Protein AF-A0A5M9ZKX4-F1 (afdb_monomer_lite)

Radius of gyration: 26.66 Å; chains: 1; bounding box: 62×42×75 Å

Organism: NCBI:txid1630166

Foldseek 3Di:
DDDPCPPDQDPVPDDPVRVLVLVQLVVLVVLVVVVVVVVVVVVVVVPDDQPDDWDFDDDPNRRDDIDHHHHDDDDDDDCPDVVVVLVVQVVVQDDDPPHRPDDDDDDDDPVCVDPVNQVVVCVVVVNDRDPPDDDDPDPDDDDDDDDDPCPSVDPDDCVSNVQSVCSVVVHPRPPPDD

Secondary structure (DSSP, 8-state):
-----------TTS-HHHHHHHHHHHHHHHHHHHHHHHHHHHHHTTT--TTSPPEEEEETTEEEEEE-PPPPPPP----S-HHHHHHHHHHHT-EETTEES--------GGGGSHHHHHHHHHHTTTPPPTT----PPPPP-----PPTTGGGS---HHHHHHHHHHHTT--------

Sequence (178 aa):
MASKEIGDYDYSSLTPDMLLAHLAALTILKKRVDRALGAAKTEYLRTHDAGDPSEGAVFDGVEAATVTVKADGEGRYEAADPLAYADFLAHYGIDCEGQPAVVTVNYPTEGAMRPRFLERLVREHGGEVPDGVVFRPGRAGGVTVTLGRGVADRAWSAASLAPVALEAAGAPATHTGA

Structure (mmCIF, N/CA/C/O backbone):
data_AF-A0A5M9ZKX4-F1
#
_entry.id   AF-A0A5M9ZKX4-F1
#
loop_
_atom_site.group_PDB
_atom_site.id
_atom_site.type_symbol
_atom_site.label_atom_id
_atom_site.label_alt_id
_atom_site.label_comp_id
_atom_site.label_asym_id
_atom_site.label_entity_id
_atom_site.label_seq_id
_atom_site.pdbx_PDB_ins_code
_atom_site.Cartn_x
_atom_site.Cartn_y
_atom_site.Cartn_z
_atom_site.occupancy
_atom_site.B_iso_or_equiv
_atom_site.auth_seq_id
_atom_site.auth_comp_id
_atom_site.auth_asym_id
_atom_site.auth_atom_id
_atom_site.pdbx_PDB_model_num
ATOM 1 N N . MET A 1 1 ? 2.804 24.191 -21.513 1.00 32.97 1 MET A N 1
ATOM 2 C CA . MET A 1 1 ? 2.137 22.970 -21.018 1.00 32.97 1 MET A CA 1
ATOM 3 C C . MET A 1 1 ? 2.654 21.818 -21.855 1.00 32.97 1 MET A C 1
ATOM 5 O O . MET A 1 1 ? 2.280 21.725 -23.014 1.00 32.97 1 MET A O 1
ATOM 9 N N . ALA A 1 2 ? 3.619 21.059 -21.335 1.00 33.22 2 ALA A N 1
ATOM 10 C CA . ALA A 1 2 ? 4.185 19.923 -22.054 1.00 33.22 2 ALA A CA 1
ATOM 11 C C . ALA A 1 2 ? 3.222 18.739 -21.917 1.00 33.22 2 ALA A C 1
ATOM 13 O O . ALA A 1 2 ? 2.903 18.331 -20.799 1.00 33.22 2 ALA A O 1
ATOM 14 N N . SER A 1 3 ? 2.715 18.252 -23.050 1.00 33.28 3 SER A N 1
ATOM 15 C CA . SER A 1 3 ? 1.936 17.020 -23.116 1.00 33.28 3 SER A CA 1
ATOM 16 C C . SER A 1 3 ? 2.746 15.885 -22.512 1.00 33.28 3 SER A C 1
ATOM 18 O O . SER A 1 3 ? 3.879 15.626 -22.908 1.00 33.28 3 SER A O 1
ATOM 20 N N . LYS A 1 4 ? 2.146 15.214 -21.534 1.00 37.00 4 LYS A N 1
ATOM 21 C CA . LYS A 1 4 ? 2.659 13.976 -20.971 1.00 37.00 4 LYS A CA 1
ATOM 22 C C . LYS A 1 4 ? 2.376 12.870 -21.988 1.00 37.00 4 LYS A C 1
ATOM 24 O O . LYS A 1 4 ? 1.330 12.232 -21.913 1.00 37.00 4 LYS A O 1
ATOM 29 N N . GLU A 1 5 ? 3.264 12.676 -22.957 1.00 40.44 5 GLU A N 1
ATOM 30 C CA . GLU A 1 5 ? 3.276 11.442 -23.743 1.00 40.44 5 GLU A CA 1
ATOM 31 C C . GLU A 1 5 ? 3.710 10.305 -22.810 1.00 40.44 5 GLU A C 1
ATOM 33 O O . GLU A 1 5 ? 4.885 9.995 -22.645 1.00 40.44 5 GLU A O 1
ATOM 38 N N . ILE A 1 6 ? 2.739 9.724 -22.104 1.00 45.31 6 ILE A N 1
ATOM 39 C CA . ILE A 1 6 ? 2.873 8.356 -21.614 1.00 45.31 6 ILE A CA 1
ATOM 40 C C . ILE A 1 6 ? 2.744 7.513 -22.877 1.00 45.31 6 ILE A C 1
ATOM 42 O O . ILE A 1 6 ? 1.662 7.482 -23.457 1.00 45.31 6 ILE A O 1
ATOM 46 N N . GLY A 1 7 ? 3.842 6.906 -23.327 1.00 50.50 7 GLY A N 1
ATOM 47 C CA . GLY A 1 7 ? 3.806 5.959 -24.438 1.00 50.50 7 GLY A CA 1
ATOM 48 C C . GLY A 1 7 ? 2.705 4.928 -24.196 1.00 50.50 7 GLY A C 1
ATOM 49 O O . GLY A 1 7 ? 2.631 4.335 -23.118 1.00 50.50 7 GLY A O 1
ATOM 50 N N . ASP A 1 8 ? 1.808 4.787 -25.165 1.00 60.34 8 ASP A N 1
ATOM 51 C CA . ASP A 1 8 ? 0.732 3.807 -25.124 1.00 60.34 8 ASP A CA 1
ATOM 52 C C . ASP A 1 8 ? 1.366 2.424 -25.344 1.00 60.34 8 ASP A C 1
ATOM 54 O O . ASP A 1 8 ? 1.949 2.162 -26.396 1.00 60.34 8 ASP A O 1
ATOM 58 N N . TYR A 1 9 ? 1.362 1.569 -24.318 1.00 76.38 9 TYR A N 1
ATOM 59 C CA . TYR A 1 9 ? 1.945 0.229 -24.406 1.00 76.38 9 TYR A CA 1
ATOM 60 C C . TYR A 1 9 ? 0.908 -0.728 -25.001 1.00 76.38 9 TYR A C 1
ATOM 62 O O . TYR A 1 9 ? 0.028 -1.217 -24.289 1.00 76.38 9 TYR A O 1
ATOM 70 N N . ASP A 1 10 ? 1.007 -0.997 -26.304 1.00 79.31 10 ASP A N 1
ATOM 71 C CA . ASP A 1 10 ? 0.120 -1.933 -26.996 1.00 79.31 10 ASP A CA 1
ATOM 72 C C . ASP A 1 10 ? 0.709 -3.353 -27.044 1.00 79.31 10 ASP A C 1
ATOM 74 O O . ASP A 1 10 ? 1.628 -3.647 -27.807 1.00 79.31 10 ASP A O 1
ATOM 78 N N . TYR A 1 11 ? 0.129 -4.255 -26.250 1.00 82.81 11 TYR A N 1
ATOM 79 C CA . TYR A 1 11 ? 0.473 -5.681 -26.227 1.00 82.81 11 TYR A CA 1
ATOM 80 C C . TYR A 1 11 ? -0.527 -6.561 -26.995 1.00 82.81 11 TYR A C 1
ATOM 82 O O . TYR A 1 11 ? -0.467 -7.789 -26.895 1.00 82.81 11 TYR A O 1
ATOM 90 N N . SER A 1 12 ? -1.466 -5.966 -27.741 1.00 82.50 12 SER A N 1
ATOM 91 C CA . SER A 1 12 ? -2.539 -6.692 -28.441 1.00 82.50 12 SER A CA 1
ATOM 92 C C . SER A 1 12 ? -2.034 -7.617 -29.554 1.00 82.50 12 SER A C 1
ATOM 94 O O . SER A 1 12 ? -2.722 -8.566 -29.928 1.00 82.50 12 SER A O 1
ATOM 96 N N . SER A 1 13 ? -0.821 -7.371 -30.053 1.00 81.94 13 SER A N 1
ATOM 97 C CA . SER A 1 13 ? -0.161 -8.159 -31.097 1.00 81.94 13 SER A CA 1
ATOM 98 C C . SER A 1 13 ? 0.505 -9.444 -30.584 1.00 81.94 13 SER A C 1
ATOM 100 O O . SER A 1 13 ? 0.869 -10.308 -31.386 1.00 81.94 13 SER A O 1
ATOM 102 N N . LEU A 1 14 ? 0.662 -9.605 -29.264 1.00 84.50 14 LEU A N 1
ATOM 103 C CA . LEU A 1 14 ? 1.301 -10.780 -28.675 1.00 84.50 14 LEU A CA 1
ATOM 104 C C . LEU A 1 14 ? 0.346 -11.977 -28.629 1.00 84.50 14 LEU A C 1
ATOM 106 O O . LEU A 1 14 ? -0.813 -11.875 -28.227 1.00 84.50 14 LEU A O 1
ATOM 110 N N . THR A 1 15 ? 0.866 -13.159 -28.961 1.00 87.06 15 THR A N 1
ATOM 111 C CA . THR A 1 15 ? 0.146 -14.412 -28.693 1.00 87.06 15 THR A CA 1
ATOM 112 C C . THR A 1 15 ? 0.009 -14.640 -27.178 1.00 87.06 15 THR A C 1
ATOM 114 O O . THR A 1 15 ? 0.829 -14.124 -26.413 1.00 87.06 15 THR A O 1
ATOM 117 N N . PRO A 1 16 ? -0.971 -15.436 -26.705 1.00 88.00 16 PRO A N 1
ATOM 118 C CA . PRO A 1 16 ? -1.170 -15.665 -25.271 1.00 88.00 16 PRO A CA 1
ATOM 119 C C . PRO A 1 16 ? 0.085 -16.152 -24.530 1.00 88.00 16 PRO A C 1
ATOM 121 O O . PRO A 1 16 ? 0.406 -15.636 -23.461 1.00 88.00 16 PRO A O 1
ATOM 124 N N . ASP A 1 17 ? 0.839 -17.087 -25.115 1.00 85.56 17 ASP A N 1
ATOM 125 C CA . ASP A 1 17 ? 2.069 -17.611 -24.507 1.00 85.56 17 ASP A CA 1
ATOM 126 C C . ASP A 1 17 ? 3.181 -16.554 -24.458 1.00 85.56 17 ASP A C 1
ATOM 128 O O . ASP A 1 17 ? 3.895 -16.440 -23.458 1.00 85.56 17 ASP A O 1
ATOM 132 N N . MET A 1 18 ? 3.297 -15.732 -25.508 1.00 82.69 18 MET A N 1
ATOM 133 C CA . MET A 1 18 ? 4.236 -14.608 -25.531 1.00 82.69 18 MET A CA 1
ATOM 134 C C . MET A 1 18 ? 3.860 -13.558 -24.487 1.00 82.69 18 MET A C 1
ATOM 136 O O . MET A 1 18 ? 4.741 -13.083 -23.777 1.00 82.69 18 MET A O 1
ATOM 140 N N . LEU A 1 19 ? 2.571 -13.249 -24.332 1.00 86.88 19 LEU A N 1
ATOM 141 C CA . LEU A 1 19 ? 2.081 -12.313 -23.323 1.00 86.88 19 LEU A CA 1
ATOM 142 C C . LEU A 1 19 ? 2.367 -12.816 -21.899 1.00 86.88 19 LEU A C 1
ATOM 144 O O . LEU A 1 19 ? 2.815 -12.042 -21.055 1.00 86.88 19 LEU A O 1
ATOM 148 N N . LEU A 1 20 ? 2.189 -14.114 -21.626 1.00 86.88 20 LEU A N 1
ATOM 149 C CA . LEU A 1 20 ? 2.538 -14.713 -20.330 1.00 86.88 20 LEU A CA 1
ATOM 150 C C . LEU A 1 20 ? 4.043 -14.634 -20.038 1.00 86.88 20 LEU A C 1
ATOM 152 O O . LEU A 1 20 ? 4.442 -14.263 -18.928 1.00 86.88 20 LEU A O 1
ATOM 156 N N . ALA A 1 21 ? 4.884 -14.947 -21.027 1.00 84.94 21 ALA A N 1
ATOM 157 C CA . ALA A 1 21 ? 6.334 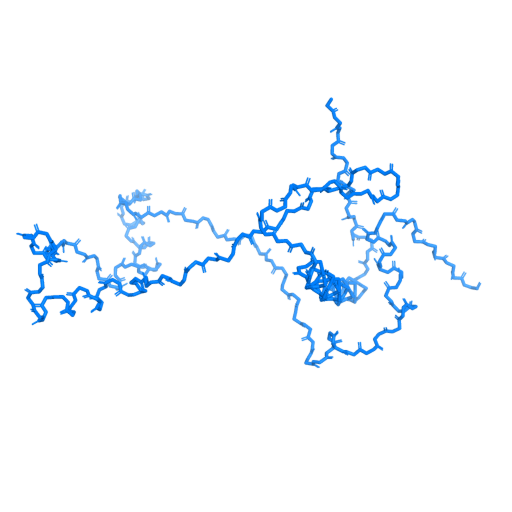-14.809 -20.901 1.00 84.94 21 ALA A CA 1
ATOM 158 C C . ALA A 1 21 ? 6.741 -13.343 -20.672 1.00 84.94 21 ALA A C 1
ATOM 160 O O . ALA A 1 21 ? 7.584 -13.056 -19.816 1.00 84.94 21 ALA A O 1
ATOM 161 N N . HIS A 1 22 ? 6.092 -12.415 -21.377 1.00 86.81 22 HIS A N 1
ATOM 162 C CA . HIS A 1 22 ? 6.328 -10.980 -21.268 1.00 86.81 22 HIS A CA 1
ATOM 163 C C . HIS A 1 22 ? 5.943 -10.447 -19.876 1.00 86.81 22 HIS A C 1
ATOM 165 O O . HIS A 1 22 ? 6.737 -9.762 -19.230 1.00 86.81 22 HIS A O 1
ATOM 171 N N . LEU A 1 23 ? 4.788 -10.858 -19.338 1.00 88.31 23 LEU A N 1
ATOM 172 C CA . LEU A 1 23 ? 4.357 -10.542 -17.969 1.00 88.31 23 LEU A CA 1
ATOM 173 C C . LEU A 1 23 ? 5.363 -11.026 -16.912 1.00 88.31 23 LEU A C 1
ATOM 175 O O . LEU A 1 23 ? 5.682 -10.298 -15.962 1.00 88.31 23 LEU A O 1
ATOM 179 N N . ALA A 1 24 ? 5.886 -12.244 -17.067 1.00 87.06 24 ALA A N 1
ATOM 180 C CA . ALA A 1 24 ? 6.904 -12.778 -16.167 1.00 87.06 24 ALA A CA 1
ATOM 181 C C . ALA A 1 24 ? 8.215 -11.978 -16.258 1.00 87.06 24 ALA A C 1
ATOM 183 O O . ALA A 1 24 ? 8.777 -11.606 -15.222 1.00 87.06 24 ALA A O 1
ATOM 184 N N . ALA A 1 25 ? 8.674 -11.668 -17.473 1.00 86.12 25 ALA A N 1
ATOM 185 C CA . ALA A 1 25 ? 9.898 -10.909 -17.713 1.00 86.12 25 ALA A CA 1
ATOM 186 C C . ALA A 1 25 ? 9.823 -9.479 -17.152 1.00 86.12 25 ALA A C 1
ATOM 188 O O . ALA A 1 25 ? 10.726 -9.071 -16.417 1.00 86.12 25 ALA A O 1
ATOM 189 N N . LEU A 1 26 ? 8.723 -8.754 -17.387 1.00 89.75 26 LEU A N 1
ATOM 190 C CA . LEU A 1 26 ? 8.492 -7.426 -16.804 1.00 89.75 26 LEU A CA 1
ATOM 191 C C . LEU A 1 26 ? 8.467 -7.472 -15.271 1.00 89.75 26 LEU A C 1
ATOM 193 O O . LEU A 1 26 ? 9.042 -6.612 -14.603 1.00 89.75 26 LEU A O 1
ATOM 197 N N . THR A 1 27 ? 7.862 -8.510 -14.690 1.00 90.25 27 THR A N 1
ATOM 198 C CA . THR A 1 27 ? 7.832 -8.687 -13.230 1.00 90.25 27 THR A CA 1
ATOM 199 C C . THR A 1 27 ? 9.230 -8.954 -12.660 1.00 90.25 27 THR A C 1
ATOM 201 O O . THR A 1 27 ? 9.565 -8.454 -11.582 1.00 90.25 27 THR A O 1
ATOM 204 N N . ILE A 1 28 ? 10.067 -9.719 -13.367 1.00 86.94 28 ILE A N 1
ATOM 205 C CA . ILE A 1 28 ? 11.474 -9.948 -12.998 1.00 86.94 28 ILE A CA 1
ATOM 206 C C . ILE A 1 28 ? 12.270 -8.641 -13.088 1.00 86.94 28 ILE A C 1
ATOM 208 O O . ILE A 1 28 ? 12.990 -8.307 -12.143 1.00 86.94 28 ILE A O 1
ATOM 212 N N . LEU A 1 29 ? 12.119 -7.893 -14.186 1.00 87.31 29 LEU A N 1
ATOM 213 C CA . LEU A 1 29 ? 12.772 -6.599 -14.397 1.00 87.31 29 LEU A CA 1
ATOM 214 C C . LEU A 1 29 ? 12.412 -5.611 -13.290 1.00 87.31 29 LEU A C 1
ATOM 216 O O . LEU A 1 29 ? 13.313 -5.079 -12.647 1.00 87.31 29 LEU A O 1
ATOM 220 N N . LYS A 1 30 ? 11.118 -5.456 -12.991 1.00 89.38 30 LYS A N 1
ATOM 221 C CA . LYS A 1 30 ? 10.637 -4.601 -11.902 1.00 89.38 30 LYS A CA 1
ATOM 222 C C . LYS A 1 30 ? 11.321 -4.937 -10.578 1.00 89.38 30 LYS A C 1
ATOM 224 O O . LYS A 1 30 ? 11.920 -4.064 -9.964 1.00 89.38 30 LYS A O 1
ATOM 229 N N . LYS A 1 31 ? 11.311 -6.210 -10.166 1.00 87.75 31 LYS A N 1
ATOM 230 C CA . LYS A 1 31 ? 11.943 -6.629 -8.901 1.00 87.75 31 LYS A CA 1
ATOM 231 C C . LYS A 1 31 ? 13.448 -6.351 -8.865 1.00 87.75 31 LYS A C 1
ATOM 233 O O . LYS A 1 31 ? 13.982 -6.029 -7.805 1.00 87.75 31 LYS A O 1
ATOM 238 N N . ARG A 1 32 ? 14.142 -6.495 -9.998 1.00 85.62 32 ARG A N 1
ATOM 239 C CA . ARG A 1 32 ? 15.577 -6.192 -10.102 1.00 85.62 32 ARG A CA 1
ATOM 240 C C . ARG A 1 32 ? 15.849 -4.695 -10.014 1.00 85.62 32 ARG A C 1
ATOM 242 O O . ARG A 1 32 ? 16.745 -4.308 -9.270 1.00 85.62 32 ARG A O 1
ATOM 249 N N . VAL A 1 33 ? 15.069 -3.881 -10.723 1.00 89.06 33 VAL A N 1
ATOM 250 C CA . VAL A 1 33 ? 15.147 -2.417 -10.654 1.00 89.06 33 VAL A CA 1
ATOM 251 C C . VAL A 1 33 ? 14.852 -1.941 -9.236 1.00 89.06 33 VAL A C 1
ATOM 253 O O . VAL A 1 33 ? 15.649 -1.189 -8.692 1.00 89.06 33 VAL A O 1
ATOM 256 N N . ASP A 1 34 ? 13.799 -2.451 -8.592 1.00 90.38 34 ASP A N 1
ATOM 257 C CA . ASP A 1 34 ? 13.452 -2.111 -7.206 1.00 90.38 34 ASP A CA 1
ATOM 258 C C . ASP A 1 34 ? 14.606 -2.433 -6.237 1.00 90.38 34 ASP A C 1
ATOM 260 O O . ASP A 1 34 ? 14.924 -1.636 -5.354 1.00 90.38 34 ASP A O 1
ATOM 264 N N . ARG A 1 35 ? 15.284 -3.576 -6.421 1.00 88.31 35 ARG A N 1
ATOM 265 C CA . ARG A 1 35 ? 16.452 -3.963 -5.612 1.00 88.31 35 ARG A CA 1
ATOM 266 C C . ARG A 1 35 ? 17.659 -3.060 -5.861 1.00 88.31 35 ARG A C 1
ATOM 268 O O . ARG A 1 35 ? 18.293 -2.631 -4.901 1.00 88.31 35 ARG A O 1
ATOM 275 N N . ALA A 1 36 ? 17.982 -2.788 -7.124 1.00 88.19 36 ALA A N 1
ATOM 276 C CA . ALA A 1 36 ? 19.090 -1.908 -7.490 1.00 88.19 36 ALA A CA 1
ATOM 277 C C . ALA A 1 36 ? 18.850 -0.476 -6.989 1.00 88.19 36 ALA A C 1
ATOM 279 O O . ALA A 1 36 ? 19.743 0.130 -6.405 1.00 88.19 36 ALA A O 1
ATOM 280 N N . LEU A 1 37 ? 17.619 0.024 -7.133 1.00 92.88 37 LEU A N 1
ATOM 281 C CA . LEU A 1 37 ? 17.188 1.312 -6.602 1.00 92.88 37 LEU A CA 1
ATOM 282 C C . LEU A 1 37 ? 17.281 1.345 -5.074 1.00 92.88 37 LEU A C 1
ATOM 284 O O . LEU A 1 37 ? 17.729 2.341 -4.517 1.00 92.88 37 LEU A O 1
ATOM 288 N N . GLY A 1 38 ? 16.886 0.264 -4.395 1.00 91.69 38 GLY A N 1
ATOM 289 C CA . GLY A 1 38 ? 17.055 0.118 -2.950 1.00 91.69 38 GLY A CA 1
ATOM 290 C C . GLY A 1 38 ? 18.519 0.245 -2.526 1.00 91.69 38 GLY A C 1
ATOM 291 O O . GLY A 1 38 ? 18.828 1.065 -1.669 1.00 91.69 38 GLY A O 1
ATOM 292 N N . ALA A 1 39 ? 19.424 -0.492 -3.175 1.00 90.44 39 ALA A N 1
ATOM 293 C CA . ALA A 1 39 ? 20.857 -0.424 -2.888 1.00 90.44 39 ALA A CA 1
ATOM 294 C C . ALA A 1 39 ? 21.455 0.967 -3.173 1.00 90.44 39 ALA A C 1
ATOM 296 O O . ALA A 1 39 ? 22.224 1.477 -2.362 1.00 90.44 39 ALA A O 1
ATOM 297 N N . ALA A 1 40 ? 21.066 1.606 -4.282 1.00 91.62 40 ALA A N 1
ATOM 298 C CA . ALA A 1 40 ? 21.503 2.962 -4.615 1.00 91.62 40 ALA A CA 1
ATOM 299 C C . ALA A 1 40 ? 21.031 3.989 -3.574 1.00 91.62 40 ALA A C 1
ATOM 301 O O . ALA A 1 40 ? 21.813 4.835 -3.151 1.00 91.62 40 ALA A O 1
ATOM 302 N N . LYS A 1 41 ? 19.779 3.882 -3.107 1.00 92.19 41 LYS A N 1
ATOM 303 C CA . LYS A 1 41 ? 19.259 4.714 -2.011 1.00 92.19 41 LYS A CA 1
ATOM 304 C C . LYS A 1 41 ? 20.025 4.480 -0.711 1.00 92.19 41 LYS A C 1
ATOM 306 O O . LYS A 1 41 ? 20.334 5.445 -0.028 1.00 92.19 41 LYS A O 1
ATOM 311 N N . THR A 1 42 ? 20.348 3.229 -0.377 1.00 90.81 42 THR A N 1
ATOM 312 C CA . THR A 1 42 ? 21.152 2.910 0.812 1.00 90.81 42 THR A CA 1
ATOM 313 C C . THR A 1 42 ? 22.535 3.551 0.752 1.00 90.81 42 THR A C 1
ATOM 315 O O . THR A 1 42 ? 22.969 4.118 1.747 1.00 90.81 42 THR A O 1
ATOM 318 N N . GLU A 1 43 ? 23.212 3.508 -0.398 1.00 90.38 43 GLU A N 1
ATOM 319 C CA . GLU A 1 43 ? 24.505 4.185 -0.551 1.00 90.38 43 GLU A CA 1
ATOM 320 C C . GLU A 1 43 ? 24.357 5.711 -0.497 1.00 90.38 43 GLU A C 1
ATOM 322 O O . GLU A 1 43 ? 25.169 6.373 0.140 1.00 90.38 43 GLU A O 1
ATOM 327 N N . TYR A 1 44 ? 23.299 6.275 -1.089 1.00 88.62 44 TYR A N 1
ATOM 328 C CA . TYR A 1 44 ? 23.032 7.716 -1.028 1.00 88.62 44 TYR A CA 1
ATOM 329 C C . TYR A 1 44 ? 22.838 8.203 0.418 1.00 88.62 44 TYR A C 1
ATOM 331 O O . TYR A 1 44 ? 23.389 9.234 0.796 1.00 88.62 44 TYR A O 1
ATOM 339 N N . LEU A 1 45 ? 22.147 7.416 1.250 1.00 90.00 45 LEU A N 1
ATOM 340 C CA . LEU A 1 45 ? 21.974 7.673 2.687 1.00 90.00 45 LEU A CA 1
ATOM 341 C C . LEU A 1 45 ? 23.271 7.539 3.505 1.00 90.00 45 LEU A C 1
ATOM 343 O O . LEU A 1 45 ? 23.295 7.931 4.664 1.00 90.00 45 LEU A O 1
ATOM 347 N N . ARG A 1 46 ? 24.358 6.985 2.947 1.00 87.12 46 ARG A N 1
ATOM 348 C CA . ARG A 1 46 ? 25.654 6.913 3.645 1.00 87.12 46 ARG A CA 1
ATOM 349 C C . ARG A 1 46 ? 26.347 8.274 3.721 1.00 87.12 46 ARG A C 1
ATOM 351 O O . ARG A 1 46 ? 27.221 8.458 4.565 1.00 87.12 46 ARG A O 1
ATOM 358 N N . THR A 1 47 ? 26.019 9.184 2.806 1.00 86.50 47 THR A N 1
ATOM 359 C CA . THR A 1 47 ? 26.713 10.470 2.650 1.00 86.50 47 THR A CA 1
ATOM 360 C C . THR A 1 47 ? 25.787 11.682 2.687 1.00 86.50 47 THR A C 1
ATOM 362 O O . THR A 1 47 ? 26.303 12.787 2.578 1.00 86.50 47 THR A O 1
ATOM 365 N N . HIS A 1 48 ? 24.471 11.483 2.808 1.00 88.50 48 HIS A N 1
ATOM 366 C CA . HIS A 1 48 ? 23.479 12.558 2.854 1.00 88.50 48 HIS A CA 1
ATOM 367 C C . HIS A 1 48 ? 22.526 12.352 4.024 1.00 88.50 48 HIS A C 1
ATOM 369 O O . HIS A 1 48 ? 22.048 11.236 4.255 1.00 88.50 48 HIS A O 1
ATOM 375 N N . ASP A 1 49 ? 22.200 13.448 4.693 1.00 85.25 49 ASP A N 1
ATOM 376 C CA . ASP A 1 49 ? 21.324 13.489 5.853 1.00 85.25 49 ASP A CA 1
ATOM 377 C C . ASP A 1 49 ? 20.032 14.253 5.546 1.00 85.25 49 ASP A C 1
ATOM 379 O O . ASP A 1 49 ? 19.908 15.005 4.582 1.00 85.25 49 ASP A O 1
ATOM 383 N N . ALA A 1 50 ? 19.036 14.105 6.416 1.00 81.38 50 ALA A N 1
ATOM 384 C CA . ALA A 1 50 ? 17.742 14.776 6.276 1.00 81.38 50 ALA A CA 1
ATOM 385 C C . ALA A 1 50 ? 17.795 16.315 6.347 1.00 81.38 50 ALA A C 1
ATOM 387 O O . ALA A 1 50 ? 16.794 16.973 6.065 1.00 81.38 50 ALA A O 1
ATOM 388 N N . GLY A 1 51 ? 18.929 16.879 6.773 1.00 76.69 51 GLY A N 1
ATOM 389 C CA . GLY A 1 51 ? 19.174 18.321 6.790 1.00 76.69 51 GLY A CA 1
ATOM 390 C C . GLY A 1 51 ? 19.709 18.876 5.469 1.00 76.69 51 GLY A C 1
ATOM 391 O O . GLY A 1 51 ? 19.749 20.097 5.311 1.00 76.69 51 GLY A O 1
ATOM 392 N N . ASP A 1 52 ? 20.106 18.010 4.535 1.00 84.12 52 ASP A N 1
ATOM 393 C CA . ASP A 1 52 ? 20.666 18.430 3.256 1.00 84.12 52 ASP A CA 1
ATOM 394 C C . ASP A 1 52 ? 19.584 19.015 2.333 1.00 84.12 52 ASP A C 1
ATOM 396 O O . ASP A 1 52 ? 18.416 18.598 2.369 1.00 84.12 52 ASP A O 1
ATOM 400 N N . PRO A 1 53 ? 19.931 20.013 1.496 1.00 83.00 53 PRO A N 1
ATOM 401 C CA . PRO A 1 53 ? 19.003 20.552 0.517 1.00 83.00 53 PRO A CA 1
ATOM 402 C C . PRO A 1 53 ? 18.591 19.468 -0.481 1.00 83.00 53 PRO A C 1
ATOM 404 O O . PRO A 1 53 ? 19.328 18.532 -0.766 1.00 83.00 53 PRO A O 1
ATOM 407 N N . SER A 1 54 ? 17.396 19.615 -1.052 1.00 85.25 54 SER A N 1
ATOM 408 C CA . SER A 1 54 ? 16.980 18.727 -2.137 1.00 85.25 54 SER A CA 1
ATOM 409 C C . SER A 1 54 ? 17.840 18.951 -3.379 1.00 85.25 54 SER A C 1
ATOM 411 O O . SER A 1 54 ? 18.096 20.094 -3.762 1.00 85.25 54 SER A O 1
ATOM 413 N N . GLU A 1 55 ? 18.232 17.863 -4.032 1.00 84.38 55 GLU A N 1
ATOM 414 C CA . GLU A 1 55 ? 19.129 17.889 -5.186 1.00 84.38 55 GLU A CA 1
ATOM 415 C C . GLU A 1 55 ? 18.386 17.503 -6.468 1.00 84.38 55 GLU A C 1
ATOM 417 O O . GLU A 1 55 ? 17.588 16.564 -6.485 1.00 84.38 55 GLU A O 1
ATOM 422 N N . GLY A 1 56 ? 18.655 18.216 -7.562 1.00 86.38 56 GLY A N 1
ATOM 423 C CA . GLY A 1 56 ? 18.194 17.832 -8.895 1.00 86.38 56 GLY A CA 1
ATOM 424 C C . GLY A 1 56 ? 19.075 16.722 -9.469 1.00 86.38 56 GLY A C 1
ATOM 425 O O . GLY A 1 56 ? 20.286 16.887 -9.602 1.00 86.38 56 GLY A O 1
ATOM 426 N N . ALA A 1 57 ? 18.478 15.593 -9.837 1.00 87.50 57 ALA A N 1
ATOM 427 C CA . ALA A 1 57 ? 19.145 14.502 -10.531 1.00 87.50 57 ALA A CA 1
ATOM 428 C C . ALA A 1 57 ? 18.971 14.660 -12.045 1.00 87.50 57 ALA A C 1
ATOM 430 O O . ALA A 1 57 ? 17.849 14.671 -12.557 1.00 87.50 57 ALA A O 1
ATOM 431 N N . VAL A 1 58 ? 20.089 14.745 -12.767 1.00 88.94 58 VAL A N 1
ATOM 432 C CA . VAL A 1 58 ? 20.117 14.819 -14.232 1.00 88.94 58 VAL A CA 1
ATOM 433 C C . VAL A 1 58 ? 20.321 13.421 -14.814 1.00 88.94 58 VAL A C 1
ATOM 435 O O . VAL A 1 58 ? 21.257 12.716 -14.437 1.00 88.94 58 VAL A O 1
ATOM 438 N N . PHE A 1 59 ? 19.468 13.029 -15.758 1.00 86.50 59 PHE A N 1
ATOM 439 C CA . PHE A 1 59 ? 19.597 11.802 -16.538 1.00 86.50 59 PHE A CA 1
ATOM 440 C C . PHE A 1 59 ? 19.451 12.135 -18.023 1.00 86.50 59 PHE A C 1
ATOM 442 O O . PHE A 1 59 ? 18.542 12.863 -18.408 1.00 86.50 59 PHE A O 1
ATOM 449 N N . ASP A 1 60 ? 20.374 11.633 -18.846 1.00 85.88 60 ASP A N 1
ATOM 450 C CA . ASP A 1 60 ? 20.436 11.921 -20.288 1.00 85.88 60 ASP A CA 1
ATOM 451 C C . ASP A 1 60 ? 20.419 13.429 -20.627 1.00 85.88 60 ASP A C 1
ATOM 453 O O . ASP A 1 60 ? 19.738 13.902 -21.530 1.00 85.88 60 ASP A O 1
ATOM 457 N N . GLY A 1 61 ? 21.142 14.225 -19.830 1.00 81.06 61 GLY A N 1
ATOM 458 C CA . GLY A 1 61 ? 21.228 15.679 -20.007 1.00 81.06 61 GLY A CA 1
ATOM 459 C C . GLY A 1 61 ? 19.970 16.460 -19.607 1.00 81.06 61 GLY A C 1
A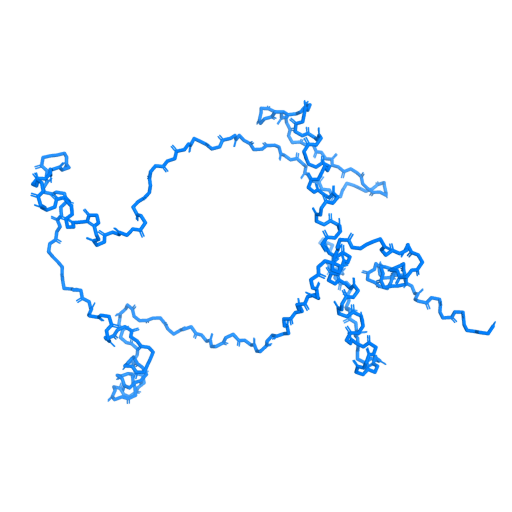TOM 460 O O . GLY A 1 61 ? 19.960 17.683 -19.744 1.00 81.06 61 GLY A O 1
ATOM 461 N N . VAL A 1 62 ? 18.939 15.793 -19.079 1.00 87.56 62 VAL A N 1
ATOM 462 C CA . VAL A 1 62 ? 17.684 16.407 -18.625 1.00 87.56 62 VAL A CA 1
ATOM 463 C C . VAL A 1 62 ? 17.551 16.278 -17.109 1.00 87.56 62 VAL A C 1
ATOM 465 O O . VAL A 1 62 ? 17.841 15.228 -16.541 1.00 87.56 62 VAL A O 1
ATOM 468 N N . GLU A 1 63 ? 17.095 17.336 -16.436 1.00 87.31 63 GLU A N 1
ATOM 469 C CA . GLU A 1 63 ? 16.710 17.262 -15.022 1.00 87.31 63 GLU A CA 1
ATOM 470 C C . GLU A 1 63 ? 15.501 16.325 -14.870 1.00 87.31 63 GLU A C 1
ATOM 472 O O . GLU A 1 63 ? 14.380 16.649 -15.264 1.00 87.31 63 GLU A O 1
ATOM 477 N N . ALA A 1 64 ? 15.754 15.122 -14.360 1.00 87.12 64 ALA A N 1
ATOM 478 C CA . ALA A 1 64 ? 14.825 13.999 -14.407 1.00 87.12 64 ALA A CA 1
ATOM 479 C C . ALA A 1 64 ? 14.081 13.777 -13.085 1.00 87.12 64 ALA A C 1
ATOM 481 O O . ALA A 1 64 ? 12.983 13.217 -13.083 1.00 87.12 64 ALA A O 1
ATOM 482 N N . ALA A 1 65 ? 14.666 14.183 -11.955 1.00 88.50 65 ALA A N 1
ATOM 483 C CA . ALA A 1 65 ? 14.051 14.019 -10.643 1.00 88.50 65 ALA A CA 1
ATOM 484 C C . ALA A 1 65 ? 14.622 14.989 -9.607 1.00 88.50 65 ALA A C 1
ATOM 486 O O . ALA A 1 65 ? 15.720 15.506 -9.764 1.00 88.50 65 ALA A O 1
ATOM 487 N N . THR A 1 66 ? 13.901 15.152 -8.501 1.00 90.81 66 THR A N 1
ATOM 488 C CA . THR A 1 66 ? 14.427 15.739 -7.266 1.00 90.81 66 THR A CA 1
ATOM 489 C C . THR A 1 66 ? 14.634 14.628 -6.241 1.00 90.81 66 THR A C 1
ATOM 491 O O . THR A 1 66 ? 13.734 13.810 -6.023 1.00 90.81 66 THR A O 1
ATOM 494 N N . VAL A 1 67 ? 15.807 14.592 -5.615 1.00 89.56 67 VAL A N 1
ATOM 495 C CA . VAL A 1 67 ? 16.159 13.656 -4.546 1.00 89.56 67 VAL A CA 1
ATOM 496 C C . VAL A 1 67 ? 16.159 14.407 -3.217 1.00 89.56 67 VAL A C 1
ATOM 498 O O . VAL A 1 67 ? 16.754 15.473 -3.090 1.00 89.56 67 VAL A O 1
ATOM 501 N N . THR A 1 68 ? 15.467 13.847 -2.227 1.00 89.44 68 THR A N 1
ATOM 502 C CA . THR A 1 68 ? 15.363 14.406 -0.874 1.00 89.44 68 THR A CA 1
ATOM 503 C C . THR A 1 68 ? 15.519 13.278 0.139 1.00 89.44 68 THR A C 1
ATOM 505 O O . THR A 1 68 ? 14.857 12.240 0.015 1.00 89.44 68 THR A O 1
ATOM 508 N N . VAL A 1 69 ? 16.347 13.489 1.162 1.00 89.12 69 VAL A N 1
ATOM 509 C CA . VAL A 1 69 ? 16.449 12.596 2.322 1.00 89.12 69 VAL A CA 1
ATOM 510 C C . VAL A 1 69 ? 15.414 13.014 3.364 1.00 89.12 69 VAL A C 1
ATOM 512 O O . VAL A 1 69 ? 15.225 14.196 3.634 1.00 89.12 69 VAL A O 1
ATOM 515 N N . LYS A 1 70 ? 14.692 12.045 3.931 1.00 85.69 70 LYS A N 1
ATOM 516 C CA . LYS A 1 70 ? 13.724 12.295 5.007 1.00 85.69 70 LYS A CA 1
ATOM 517 C C . LYS A 1 70 ? 14.357 11.965 6.347 1.00 85.69 70 LYS A C 1
ATOM 519 O O . LYS A 1 70 ? 15.111 11.004 6.433 1.00 85.69 70 LYS A O 1
ATOM 524 N N . ALA A 1 71 ? 13.999 12.734 7.373 1.00 82.50 71 ALA A N 1
ATOM 525 C CA . ALA A 1 71 ? 14.385 12.428 8.742 1.00 82.50 71 ALA A CA 1
ATOM 526 C C . ALA A 1 71 ? 13.799 11.083 9.169 1.00 82.50 71 ALA A C 1
ATOM 528 O O . ALA A 1 71 ? 12.687 10.724 8.759 1.00 82.50 71 ALA A O 1
ATOM 529 N N . ASP A 1 72 ? 14.542 10.372 10.011 1.00 77.38 72 ASP A N 1
ATOM 530 C CA . ASP A 1 72 ? 14.015 9.203 10.693 1.00 77.38 72 ASP A CA 1
ATOM 531 C C . ASP A 1 72 ? 12.790 9.608 11.516 1.00 77.38 72 ASP A C 1
ATOM 533 O O . ASP A 1 72 ? 12.766 10.642 12.187 1.00 77.38 72 ASP A O 1
ATOM 537 N N . GLY A 1 73 ? 11.736 8.800 11.431 1.00 74.31 73 GLY A N 1
ATOM 538 C CA . GLY A 1 73 ? 10.576 8.974 12.291 1.00 74.31 73 GLY A CA 1
ATOM 539 C C . GLY A 1 73 ? 10.884 8.454 13.689 1.00 74.31 73 GLY A C 1
ATOM 540 O O . GLY A 1 73 ? 11.407 7.349 13.836 1.00 74.31 73 GLY A O 1
ATOM 541 N N . GLU A 1 74 ? 10.508 9.205 14.719 1.00 77.69 74 GLU A N 1
ATOM 542 C CA . GLU A 1 74 ? 10.490 8.670 16.077 1.00 77.69 74 GLU A CA 1
ATOM 543 C C . GLU A 1 74 ? 9.459 7.535 16.179 1.00 77.69 74 GLU A C 1
ATOM 545 O O . GLU A 1 74 ? 8.367 7.593 15.601 1.00 77.69 74 GLU A O 1
ATOM 550 N N . GLY A 1 75 ? 9.812 6.475 16.911 1.00 74.19 75 GLY A N 1
ATOM 551 C CA . GLY A 1 75 ? 8.883 5.388 17.195 1.00 74.19 75 GLY A CA 1
ATOM 552 C C . GLY A 1 75 ? 7.686 5.915 17.985 1.00 74.19 75 GLY A C 1
ATOM 553 O O . GLY A 1 75 ? 7.858 6.536 19.030 1.00 74.19 75 GLY A O 1
ATOM 554 N N . ARG A 1 76 ? 6.470 5.651 17.502 1.00 86.94 76 ARG A N 1
ATOM 555 C CA . ARG A 1 76 ? 5.225 6.022 18.185 1.00 86.94 76 ARG A CA 1
ATOM 556 C C . ARG A 1 76 ? 4.409 4.785 18.538 1.00 86.94 76 ARG A C 1
ATOM 558 O O . ARG A 1 76 ? 4.364 3.832 17.762 1.00 86.94 76 ARG A O 1
ATOM 565 N N . TYR A 1 77 ? 3.733 4.825 19.682 1.00 86.19 77 TYR A N 1
ATOM 566 C CA . TYR A 1 77 ? 2.701 3.847 20.010 1.00 86.19 77 TYR A CA 1
ATOM 567 C C . TYR A 1 77 ? 1.396 4.242 19.318 1.00 86.19 77 TYR A C 1
ATOM 569 O O . TYR A 1 77 ? 0.994 5.403 19.344 1.00 86.19 77 TYR A O 1
ATOM 577 N N . GLU A 1 78 ? 0.742 3.271 18.693 1.00 91.19 78 GLU A N 1
ATOM 578 C CA . GLU A 1 78 ? -0.544 3.440 18.022 1.00 91.19 78 GLU A CA 1
ATOM 579 C C . GLU A 1 78 ? -1.482 2.326 18.501 1.00 91.19 78 GLU A C 1
ATOM 581 O O . GLU A 1 78 ? -1.073 1.166 18.607 1.00 91.19 78 GLU A O 1
ATOM 586 N N . ALA A 1 79 ? -2.729 2.670 18.831 1.00 91.19 79 ALA A N 1
ATOM 587 C CA . ALA A 1 79 ? -3.726 1.696 19.264 1.00 91.19 79 ALA A CA 1
ATOM 588 C C . ALA A 1 79 ? -4.232 0.897 18.051 1.00 91.19 79 ALA A C 1
ATOM 590 O O . ALA A 1 79 ? -5.185 1.293 17.386 1.00 91.19 79 ALA A O 1
ATOM 591 N N . ALA A 1 80 ? -3.570 -0.224 17.753 1.00 93.06 80 ALA A N 1
ATOM 592 C CA . ALA A 1 80 ? -3.906 -1.078 16.611 1.00 93.06 80 ALA A CA 1
ATOM 593 C C . ALA A 1 80 ? -5.291 -1.746 16.730 1.00 93.06 80 ALA A C 1
ATOM 595 O O . ALA A 1 80 ? -5.931 -2.011 15.715 1.00 93.06 80 ALA A O 1
ATOM 596 N N . ASP A 1 81 ? -5.750 -1.995 17.959 1.00 92.06 81 ASP A N 1
ATOM 597 C CA . ASP A 1 81 ? -7.097 -2.476 18.274 1.00 92.06 81 ASP A CA 1
ATOM 598 C C . ASP A 1 81 ? -7.738 -1.545 19.317 1.00 92.06 81 ASP A C 1
ATOM 600 O O . ASP A 1 81 ? -7.499 -1.691 20.522 1.00 92.06 81 ASP A O 1
ATOM 604 N N . PRO A 1 82 ? -8.528 -0.555 18.869 1.00 92.00 82 PRO A N 1
ATOM 605 C CA . PRO A 1 82 ? -9.173 0.390 19.770 1.00 92.00 82 PRO A CA 1
ATOM 606 C C . PRO A 1 82 ? -10.162 -0.251 20.749 1.00 92.00 82 PRO A C 1
ATOM 608 O O . PRO A 1 82 ? -10.331 0.285 21.841 1.00 92.00 82 PRO A O 1
ATOM 611 N N . LEU A 1 83 ? -10.807 -1.372 20.396 1.00 90.62 83 LEU A N 1
ATOM 612 C CA . LEU A 1 83 ? -11.775 -2.030 21.282 1.00 90.62 83 LEU A CA 1
ATOM 613 C C . LEU A 1 83 ? -11.053 -2.763 22.414 1.00 90.62 83 LEU A C 1
ATOM 615 O O . LEU A 1 83 ? -11.367 -2.535 23.579 1.00 90.62 83 LEU A O 1
ATOM 619 N N . ALA A 1 84 ? -10.024 -3.551 22.090 1.00 92.38 84 ALA A N 1
ATOM 620 C CA . ALA A 1 84 ? -9.207 -4.207 23.112 1.00 92.38 84 ALA A CA 1
ATOM 621 C C . ALA A 1 84 ? -8.496 -3.189 24.022 1.00 92.38 84 ALA A C 1
ATOM 623 O O . ALA A 1 84 ? -8.363 -3.398 25.229 1.00 92.38 84 ALA A O 1
ATOM 624 N N . TYR A 1 85 ? -8.054 -2.062 23.455 1.00 94.00 85 TYR A N 1
ATOM 625 C CA . TYR A 1 85 ? -7.465 -0.981 24.239 1.00 94.00 85 TYR A CA 1
ATOM 626 C C . TYR A 1 85 ? -8.498 -0.279 25.134 1.00 94.00 85 TYR A C 1
ATOM 628 O O . TYR A 1 85 ? -8.198 0.007 26.292 1.00 94.00 85 TYR A O 1
ATOM 636 N N . ALA A 1 86 ? -9.727 -0.058 24.655 1.00 92.00 86 ALA A N 1
ATOM 637 C CA . ALA A 1 86 ? -10.812 0.477 25.478 1.00 92.00 86 ALA A CA 1
ATOM 638 C C . ALA A 1 86 ? -11.154 -0.456 26.652 1.00 92.00 86 ALA A C 1
ATOM 640 O O . ALA A 1 86 ? -11.312 0.024 27.774 1.00 92.00 86 ALA A O 1
ATOM 641 N N . ASP A 1 87 ? -11.187 -1.774 26.433 1.00 92.00 87 ASP A N 1
ATOM 642 C CA . ASP A 1 87 ? -11.397 -2.757 27.504 1.00 92.00 87 ASP A CA 1
ATOM 643 C C . ASP A 1 87 ? -10.295 -2.683 28.569 1.00 92.00 87 ASP A C 1
ATOM 645 O O . ASP A 1 87 ? -10.581 -2.714 29.768 1.00 92.00 87 ASP A O 1
ATOM 649 N N . PHE A 1 88 ? -9.035 -2.521 28.149 1.00 92.81 88 PHE A N 1
ATOM 650 C CA . PHE A 1 88 ? -7.913 -2.295 29.061 1.00 92.81 88 PHE A CA 1
ATOM 651 C C . PHE A 1 88 ? -8.116 -1.017 29.891 1.00 92.81 88 PHE A C 1
ATOM 653 O O . PHE A 1 88 ? -8.054 -1.062 31.119 1.00 92.81 88 PHE A O 1
ATOM 660 N N . LEU A 1 89 ? -8.413 0.115 29.247 1.00 94.12 89 LEU A N 1
ATOM 661 C CA . LEU A 1 89 ? -8.630 1.395 29.934 1.00 94.12 89 LEU A CA 1
ATOM 662 C C . LEU A 1 89 ? -9.792 1.322 30.936 1.00 94.12 89 LEU A C 1
ATOM 664 O O . LEU A 1 89 ? -9.666 1.809 32.061 1.00 94.12 89 LEU A O 1
ATOM 668 N N . ALA A 1 90 ? -10.893 0.672 30.549 1.00 91.19 90 ALA A N 1
ATOM 669 C CA . ALA A 1 90 ? -12.058 0.469 31.402 1.00 91.19 90 ALA A CA 1
ATOM 670 C C . ALA A 1 90 ? -11.745 -0.446 32.596 1.00 91.19 90 ALA A C 1
ATOM 672 O O . ALA A 1 90 ? -12.145 -0.141 33.719 1.00 91.19 90 ALA A O 1
ATOM 673 N N . HIS A 1 91 ? -11.004 -1.537 32.375 1.00 92.94 91 HIS A N 1
ATOM 674 C CA . HIS A 1 91 ? -10.618 -2.476 33.430 1.00 92.94 91 HIS A CA 1
ATOM 675 C C . HIS A 1 91 ? -9.770 -1.811 34.522 1.00 92.94 91 HIS A C 1
ATOM 677 O O . HIS A 1 91 ? -9.968 -2.085 35.706 1.00 92.94 91 HIS A O 1
ATOM 683 N N . TYR A 1 92 ? -8.851 -0.924 34.132 1.00 91.38 92 TYR A N 1
ATOM 684 C CA . TYR A 1 92 ? -7.957 -0.223 35.058 1.00 91.38 92 TYR A CA 1
ATOM 685 C C . TYR A 1 92 ? -8.493 1.132 35.544 1.00 91.38 92 TYR A C 1
ATOM 687 O O . TYR A 1 92 ? -7.838 1.778 36.359 1.00 91.38 92 TYR A O 1
ATOM 695 N N . GLY A 1 93 ? -9.672 1.561 35.079 1.00 86.50 93 GLY A N 1
ATOM 696 C CA . GLY A 1 93 ? -10.293 2.823 35.490 1.00 86.50 93 GLY A CA 1
ATOM 697 C C . GLY A 1 93 ? -9.446 4.055 35.161 1.00 86.50 93 GLY A C 1
ATOM 698 O O . GLY A 1 93 ? -9.415 4.998 35.947 1.00 86.50 93 GLY A O 1
ATOM 699 N N . ILE A 1 94 ? -8.723 4.021 34.039 1.00 89.12 94 ILE A N 1
ATOM 700 C CA . ILE A 1 94 ? -7.788 5.080 33.642 1.00 89.12 94 ILE A CA 1
ATOM 701 C C . ILE A 1 94 ? -8.570 6.304 33.152 1.00 89.12 94 ILE A C 1
ATOM 703 O O . ILE A 1 94 ? -9.536 6.181 32.392 1.00 89.12 94 ILE A O 1
ATOM 707 N N . ASP A 1 95 ? -8.132 7.491 33.568 1.00 89.88 95 ASP A N 1
ATOM 708 C CA . ASP A 1 95 ? -8.615 8.765 33.056 1.00 89.88 95 ASP A CA 1
ATOM 709 C C . ASP A 1 95 ? -7.624 9.384 32.057 1.00 89.88 95 ASP A C 1
ATOM 711 O O . ASP A 1 95 ? -6.432 9.079 32.009 1.00 89.88 95 ASP A O 1
ATOM 715 N N . CYS A 1 96 ? -8.157 10.234 31.190 1.00 87.25 96 CYS A N 1
ATOM 716 C CA . CYS A 1 96 ? -7.405 11.067 30.273 1.00 87.25 96 CYS A CA 1
ATOM 717 C C . CYS A 1 96 ? -7.739 12.517 30.624 1.00 87.25 96 CYS A C 1
ATOM 719 O O . CYS A 1 96 ? -8.861 12.969 30.403 1.00 87.25 96 CYS A O 1
ATOM 721 N N . GLU A 1 97 ? -6.789 13.217 31.248 1.00 89.38 97 GLU A N 1
ATOM 722 C CA . GLU A 1 97 ? -6.935 14.629 31.641 1.00 89.38 97 GLU A CA 1
ATOM 723 C C . GLU A 1 97 ? -8.157 14.897 32.548 1.00 89.38 97 GLU A C 1
ATOM 725 O O . GLU A 1 97 ? -8.852 15.905 32.423 1.00 89.38 97 GLU A O 1
ATOM 730 N N . GLY A 1 98 ? -8.435 13.978 33.481 1.00 84.19 98 GLY A N 1
ATOM 731 C CA . GLY A 1 98 ? -9.557 14.089 34.420 1.00 84.19 98 GLY A CA 1
ATOM 732 C C . GLY A 1 98 ? -10.926 13.742 33.823 1.00 84.19 98 GLY A C 1
ATOM 733 O O . GLY A 1 98 ? -11.948 13.970 34.472 1.00 84.19 98 GLY A O 1
ATOM 734 N N . GLN A 1 99 ? -10.966 13.193 32.606 1.00 86.88 99 GLN A N 1
ATOM 735 C CA . GLN A 1 99 ? -12.159 12.595 32.004 1.00 86.88 99 GLN A CA 1
ATOM 736 C C . GLN A 1 99 ? -11.987 11.078 31.868 1.00 86.88 99 GLN A C 1
ATOM 738 O O . GLN A 1 99 ? -10.868 10.618 31.651 1.00 86.88 99 GLN A O 1
ATOM 743 N N . PRO A 1 100 ? -13.062 10.273 31.943 1.00 87.06 100 PRO A N 1
ATOM 744 C CA . PRO A 1 100 ? -12.965 8.844 31.659 1.00 87.06 100 PRO A CA 1
ATOM 745 C C . PRO A 1 100 ? -12.306 8.593 30.296 1.00 87.06 100 PRO A C 1
ATOM 747 O O . PRO A 1 100 ? -12.730 9.164 29.291 1.00 87.06 100 PRO A O 1
ATOM 750 N N . ALA A 1 101 ? -11.301 7.713 30.238 1.00 91.81 101 ALA A N 1
ATOM 751 C CA . ALA A 1 101 ? -10.597 7.410 28.988 1.00 91.81 101 ALA A CA 1
ATOM 752 C C . ALA A 1 101 ? -11.426 6.547 28.006 1.00 91.81 101 ALA A C 1
ATOM 754 O O . ALA A 1 101 ? -10.925 6.136 26.961 1.00 91.81 101 ALA A O 1
ATOM 755 N N . VAL A 1 102 ? -12.694 6.263 28.332 1.00 92.31 102 VAL A N 1
ATOM 756 C CA . VAL A 1 102 ? -13.631 5.453 27.542 1.00 92.31 102 VAL A CA 1
ATOM 757 C C . VAL A 1 102 ? -15.020 6.095 27.505 1.00 92.31 102 VAL A C 1
ATOM 759 O O . VAL A 1 102 ? -15.444 6.748 28.458 1.00 92.31 102 VAL A O 1
ATOM 762 N N . VAL A 1 103 ? -15.761 5.867 26.415 1.00 90.12 103 VAL A N 1
ATOM 763 C CA . VAL A 1 103 ? -17.143 6.341 26.226 1.00 90.12 103 VAL A CA 1
ATOM 764 C C . VAL A 1 103 ? -18.057 5.196 25.789 1.00 90.12 103 VAL A C 1
ATOM 766 O O . VAL A 1 103 ? -17.638 4.295 25.068 1.00 90.12 103 VAL A O 1
ATOM 769 N N . THR A 1 104 ? -19.326 5.227 26.208 1.00 88.88 104 THR A N 1
ATOM 770 C CA . THR A 1 104 ? -20.336 4.254 25.755 1.00 88.88 104 THR A CA 1
ATOM 771 C C . THR A 1 104 ? -20.982 4.738 24.461 1.00 88.88 104 THR A C 1
ATOM 773 O O . THR A 1 104 ? -21.533 5.837 24.421 1.00 88.88 104 THR A O 1
ATOM 776 N N . VAL A 1 105 ? -20.942 3.914 23.411 1.00 88.00 105 VAL A N 1
ATOM 777 C CA . VAL A 1 105 ? -21.529 4.218 22.096 1.00 88.00 105 VAL A CA 1
ATOM 778 C C . VAL A 1 105 ? -22.330 3.032 21.561 1.00 88.00 105 VAL A C 1
ATOM 780 O O . VAL A 1 105 ? -22.008 1.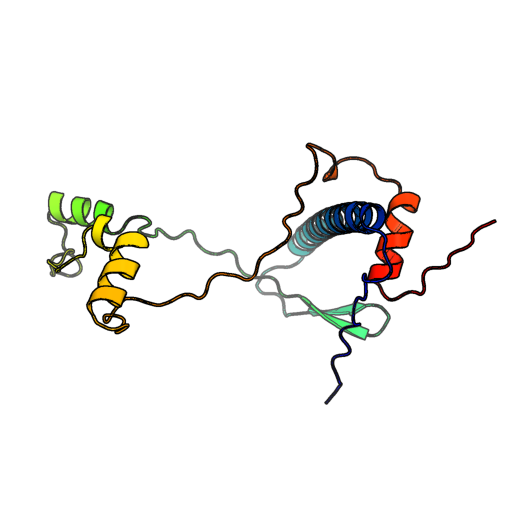877 21.836 1.00 88.00 105 VAL A O 1
ATOM 783 N N . ASN A 1 106 ? -23.361 3.309 20.758 1.00 89.75 106 ASN A N 1
ATOM 784 C CA . ASN A 1 106 ? -24.042 2.274 19.982 1.00 89.75 106 ASN A CA 1
ATOM 785 C C . ASN A 1 106 ? -23.108 1.815 18.857 1.00 89.75 106 ASN A C 1
ATOM 787 O O . ASN A 1 106 ? -22.870 2.567 17.912 1.00 89.75 106 ASN A O 1
ATOM 791 N N . TYR A 1 107 ? -22.579 0.597 18.962 1.00 89.81 107 TYR A N 1
ATOM 792 C CA . TYR A 1 107 ? -21.640 0.040 17.991 1.00 89.81 107 TYR A CA 1
ATOM 793 C C . TYR A 1 107 ? -22.268 -1.142 17.234 1.00 89.81 107 TYR A C 1
ATOM 795 O O . TYR A 1 107 ? -22.896 -2.000 17.866 1.00 89.81 107 TYR A O 1
ATOM 803 N N . PRO A 1 108 ? -22.146 -1.216 15.893 1.00 89.88 108 PRO A N 1
ATOM 804 C CA . PRO A 1 108 ? -22.688 -2.333 15.130 1.00 89.88 108 PRO A CA 1
ATOM 805 C C . PRO A 1 108 ? -21.962 -3.637 15.479 1.00 89.88 108 PRO A C 1
ATOM 807 O O . PRO A 1 108 ? -20.749 -3.678 15.664 1.00 89.88 108 PRO A O 1
ATOM 810 N N . THR A 1 109 ? -22.708 -4.739 15.525 1.00 91.38 109 THR A N 1
ATOM 811 C CA . THR A 1 109 ? -22.104 -6.067 15.691 1.00 91.38 109 THR A CA 1
ATOM 812 C C . THR A 1 109 ? -21.315 -6.465 14.442 1.00 91.38 109 THR A C 1
ATOM 814 O O . THR A 1 109 ? -21.643 -6.051 13.328 1.00 91.38 109 THR A O 1
ATOM 817 N N . GLU A 1 110 ? -20.316 -7.339 14.592 1.00 90.12 110 GLU A N 1
ATOM 818 C CA . GLU A 1 110 ? -19.505 -7.822 13.463 1.00 90.12 110 GLU A CA 1
ATOM 819 C C . GLU A 1 110 ? -20.370 -8.418 12.340 1.00 90.12 110 GLU A C 1
ATOM 821 O O . GLU A 1 110 ? -20.150 -8.149 11.161 1.00 90.12 110 GLU A O 1
ATOM 826 N N . GLY A 1 111 ? -21.415 -9.173 12.698 1.00 89.88 111 GLY A N 1
ATOM 827 C CA . GLY A 1 111 ? -22.353 -9.755 11.740 1.00 89.88 111 GLY A CA 1
ATOM 828 C C . GLY A 1 111 ? -23.124 -8.713 10.924 1.00 89.88 111 GLY A C 1
ATOM 829 O O . GLY A 1 111 ? -23.356 -8.936 9.734 1.00 89.88 111 GLY A O 1
ATOM 830 N N . ALA A 1 112 ? -23.468 -7.573 11.532 1.00 91.94 112 ALA A N 1
ATOM 831 C CA . ALA A 1 112 ? -24.154 -6.468 10.863 1.00 91.94 112 ALA A CA 1
ATOM 832 C C . ALA A 1 112 ? -23.240 -5.699 9.890 1.00 91.94 112 ALA A C 1
ATOM 834 O O . ALA A 1 112 ? -23.728 -5.063 8.961 1.00 91.94 112 ALA A O 1
ATOM 835 N N . MET A 1 113 ? -21.919 -5.798 10.058 1.00 92.88 113 MET A N 1
ATOM 836 C CA . MET A 1 113 ? -20.931 -5.173 9.170 1.00 92.88 113 MET A CA 1
ATOM 837 C C . MET A 1 113 ? -20.534 -6.059 7.976 1.00 92.88 113 MET A C 1
ATOM 839 O O . MET A 1 113 ? -19.769 -5.634 7.110 1.00 92.88 113 MET A O 1
ATOM 843 N N . ARG A 1 114 ? -21.030 -7.302 7.896 1.00 92.88 114 ARG A N 1
ATOM 844 C CA . ARG A 1 114 ? -20.657 -8.228 6.814 1.00 92.88 114 ARG A CA 1
ATOM 845 C C . ARG A 1 114 ? -21.332 -7.854 5.488 1.00 92.88 114 ARG A C 1
ATOM 847 O O . ARG A 1 114 ? -22.511 -7.499 5.495 1.00 92.88 114 ARG A O 1
ATOM 854 N N . PRO A 1 115 ? -20.666 -8.077 4.334 1.00 91.06 115 PRO A N 1
ATOM 855 C CA . PRO A 1 115 ? -21.207 -7.719 3.018 1.00 91.06 115 PRO A CA 1
ATOM 856 C C . PRO A 1 115 ? -22.614 -8.263 2.760 1.00 91.06 115 PRO A C 1
ATOM 858 O O . PRO A 1 115 ? -23.507 -7.512 2.396 1.00 91.06 115 PRO A O 1
ATOM 861 N N . ARG A 1 116 ? -22.860 -9.547 3.064 1.00 91.75 116 ARG A N 1
ATOM 862 C CA . ARG A 1 116 ? -24.182 -10.174 2.874 1.00 91.75 116 ARG A CA 1
ATOM 863 C C . ARG A 1 116 ? -25.293 -9.519 3.694 1.00 91.75 116 ARG A C 1
ATOM 865 O O . ARG A 1 116 ? -26.441 -9.513 3.261 1.00 91.75 116 ARG A O 1
ATOM 872 N N . PHE A 1 117 ? -24.974 -9.032 4.894 1.00 94.00 117 PHE A N 1
ATOM 873 C CA . PHE A 1 117 ? -25.952 -8.346 5.731 1.00 94.00 117 PHE A CA 1
ATOM 874 C C . PHE A 1 117 ? -26.260 -6.967 5.151 1.00 94.00 117 PHE A C 1
ATOM 876 O O . PHE A 1 117 ? -27.430 -6.654 4.957 1.00 94.00 117 PHE A O 1
ATOM 883 N N . LEU A 1 118 ? -25.221 -6.197 4.811 1.00 93.38 118 LEU A N 1
ATOM 884 C CA . LEU A 1 118 ? -25.350 -4.863 4.219 1.00 93.38 118 LEU A CA 1
ATOM 885 C C . LEU A 1 118 ? -26.088 -4.902 2.872 1.00 93.38 118 LEU A C 1
ATOM 887 O O . LEU A 1 118 ? -27.006 -4.120 2.662 1.00 93.38 118 LEU A O 1
ATOM 891 N N . GLU A 1 119 ? -25.767 -5.854 1.993 1.00 92.00 119 GLU A N 1
ATOM 892 C CA . GLU A 1 119 ? -26.462 -6.051 0.712 1.00 92.00 119 GLU A CA 1
ATOM 893 C C . GLU A 1 119 ? -27.949 -6.356 0.907 1.00 92.00 119 GLU A C 1
ATOM 895 O O . GLU A 1 119 ? -28.805 -5.780 0.233 1.00 92.00 119 GLU A O 1
ATOM 900 N N . ARG A 1 120 ? -28.271 -7.260 1.843 1.00 93.12 120 ARG A N 1
ATOM 901 C CA . ARG A 1 120 ? -29.661 -7.587 2.169 1.00 93.12 120 ARG A CA 1
ATOM 902 C C . ARG A 1 120 ? -30.390 -6.368 2.731 1.00 93.12 120 ARG A C 1
ATOM 904 O O . ARG A 1 120 ? -31.494 -6.093 2.275 1.00 93.12 120 ARG A O 1
ATOM 911 N N . LEU A 1 121 ? -29.764 -5.653 3.665 1.00 93.31 121 LEU A N 1
ATOM 912 C CA . LEU A 1 121 ? -30.316 -4.462 4.306 1.00 93.31 121 LEU A CA 1
ATOM 913 C C . LEU A 1 121 ? -30.643 -3.377 3.272 1.00 93.31 121 LEU A C 1
ATOM 915 O O . LEU A 1 121 ? -31.777 -2.909 3.229 1.00 93.31 121 LEU A O 1
ATOM 919 N N . VAL A 1 122 ? -29.687 -3.039 2.402 1.00 92.38 122 VAL A N 1
ATOM 920 C CA . VAL A 1 122 ? -29.861 -2.039 1.334 1.00 92.38 122 VAL A CA 1
ATOM 921 C C . VAL A 1 122 ? -30.971 -2.460 0.369 1.00 92.38 122 VAL A C 1
ATOM 923 O O . VAL A 1 122 ? -31.820 -1.651 0.002 1.00 92.38 122 VAL A O 1
ATOM 926 N N . ARG A 1 123 ? -31.026 -3.742 -0.014 1.00 92.31 123 ARG A N 1
ATOM 927 C CA . ARG A 1 123 ? -32.083 -4.263 -0.896 1.00 92.31 123 ARG A CA 1
ATOM 928 C C . ARG A 1 123 ? -33.472 -4.185 -0.258 1.00 92.31 123 ARG A C 1
ATOM 930 O O . ARG A 1 123 ? -34.432 -3.853 -0.947 1.00 92.31 123 ARG A O 1
ATOM 937 N N . GLU A 1 124 ? -33.586 -4.510 1.027 1.00 93.94 124 GLU A N 1
ATOM 938 C CA . GLU A 1 124 ? -34.847 -4.434 1.778 1.00 93.94 124 GLU A CA 1
ATOM 939 C C . GLU A 1 124 ? -35.338 -2.986 1.943 1.00 93.94 124 GLU A C 1
ATOM 941 O O . GLU A 1 124 ? -36.544 -2.764 1.997 1.00 93.94 124 GLU A O 1
ATOM 946 N N . HIS A 1 125 ? -34.429 -2.005 1.923 1.00 92.25 125 HIS A N 1
ATOM 947 C CA . HIS A 1 125 ? -34.730 -0.570 2.006 1.00 92.25 125 HIS A CA 1
ATOM 948 C C . HIS A 1 125 ? -34.707 0.123 0.631 1.00 92.25 125 HIS A C 1
ATOM 950 O O . HIS A 1 125 ? -34.348 1.289 0.506 1.00 92.25 125 HIS A O 1
ATOM 956 N N . GLY A 1 126 ? -35.068 -0.596 -0.438 1.00 86.00 126 GLY A N 1
ATOM 957 C CA . GLY A 1 126 ? -35.270 0.006 -1.762 1.00 86.00 126 GLY A CA 1
ATOM 958 C C . GLY A 1 126 ? -34.003 0.543 -2.440 1.00 86.00 126 GLY A C 1
ATOM 959 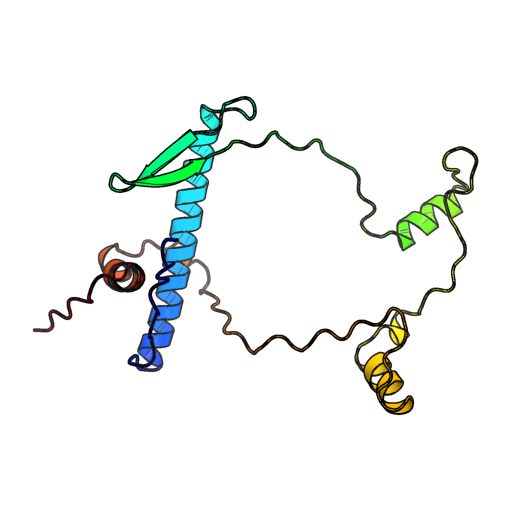O O . GLY A 1 126 ? -34.106 1.330 -3.376 1.00 86.00 126 GLY A O 1
ATOM 960 N N . GLY A 1 127 ? -32.818 0.114 -1.999 1.00 86.88 127 GLY A N 1
ATOM 961 C CA . GLY A 1 127 ? -31.534 0.585 -2.520 1.00 86.88 127 GLY A CA 1
ATOM 962 C C . GLY A 1 127 ? -30.937 1.768 -1.757 1.00 86.88 127 GLY A C 1
ATOM 963 O O . GLY A 1 127 ? -29.860 2.231 -2.130 1.00 86.88 127 GLY A O 1
ATOM 964 N N . GLU A 1 128 ? -31.590 2.245 -0.695 1.00 89.81 128 GLU A N 1
ATOM 965 C CA . GLU A 1 128 ? -31.053 3.301 0.160 1.00 89.81 128 GLU A CA 1
ATOM 966 C C . GLU A 1 128 ? -29.874 2.775 0.994 1.00 89.81 128 GLU A C 1
ATOM 968 O O . GLU A 1 128 ? -29.970 1.746 1.670 1.00 89.81 128 G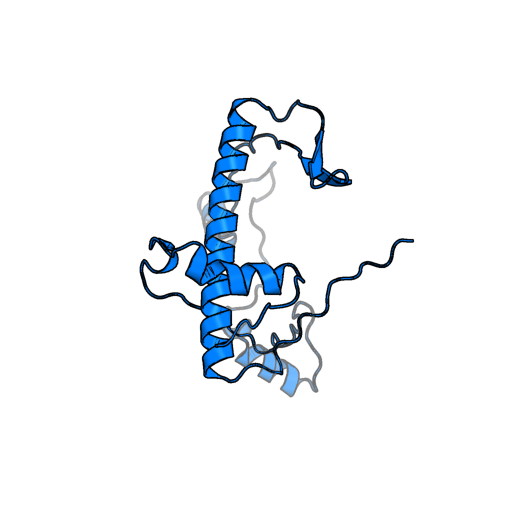LU A O 1
ATOM 973 N N . VAL A 1 129 ? -28.729 3.459 0.909 1.00 89.50 129 VAL A N 1
ATOM 974 C CA . VAL A 1 129 ? -27.516 3.108 1.659 1.00 89.50 129 VAL A CA 1
ATOM 975 C C . VAL A 1 129 ? -27.547 3.844 3.000 1.00 89.50 129 VAL A C 1
ATOM 977 O O . VAL A 1 129 ? -27.572 5.072 2.983 1.00 89.50 129 VAL A O 1
ATOM 980 N N . PRO A 1 130 ? -27.531 3.136 4.148 1.00 89.94 130 PRO A N 1
ATOM 981 C CA . PRO A 1 130 ? -27.560 3.781 5.457 1.00 89.94 130 PRO A CA 1
ATOM 982 C C . PRO A 1 130 ? -26.348 4.681 5.705 1.00 89.94 130 PRO A C 1
ATOM 984 O O . PRO A 1 130 ? -25.237 4.380 5.258 1.00 89.94 130 PRO A O 1
ATOM 987 N N . ASP A 1 131 ? -26.541 5.725 6.510 1.00 88.19 131 ASP A N 1
ATOM 988 C CA . ASP A 1 131 ? -25.449 6.574 6.983 1.00 88.19 131 ASP A CA 1
ATOM 989 C C . ASP A 1 131 ? -24.348 5.739 7.658 1.00 88.19 131 ASP A C 1
ATOM 991 O O . ASP A 1 131 ? -24.604 4.829 8.449 1.00 88.19 131 ASP A O 1
ATOM 995 N N . GLY A 1 132 ? -23.093 6.038 7.317 1.00 87.50 132 GLY A N 1
ATOM 996 C CA . GLY A 1 132 ? -21.921 5.286 7.779 1.00 87.50 132 GLY A CA 1
ATOM 997 C C . GLY A 1 132 ? -21.575 4.049 6.940 1.00 87.50 132 GLY A C 1
ATOM 998 O O . GLY A 1 132 ? -20.483 3.502 7.103 1.00 87.50 132 GLY A O 1
ATOM 999 N N . VAL A 1 133 ? -22.429 3.634 5.996 1.00 89.69 133 VAL A N 1
ATOM 1000 C CA . VAL A 1 133 ? -22.117 2.574 5.025 1.00 89.69 133 VAL A CA 1
ATOM 1001 C C . VAL A 1 133 ? -21.642 3.206 3.718 1.00 89.69 133 VAL A C 1
ATOM 1003 O O . VAL A 1 133 ? -22.324 4.026 3.115 1.00 89.69 133 VAL A O 1
ATOM 1006 N N . VAL A 1 134 ? -20.459 2.811 3.244 1.00 89.38 134 VAL A N 1
ATOM 1007 C CA . VAL A 1 134 ? -19.902 3.307 1.976 1.00 89.38 134 VAL A CA 1
ATOM 1008 C C . VAL A 1 134 ? -19.910 2.193 0.941 1.00 89.38 134 VAL A C 1
ATOM 1010 O O . VAL A 1 134 ? -19.230 1.178 1.108 1.00 89.38 134 VAL A O 1
ATOM 1013 N N . PHE A 1 135 ? -20.613 2.406 -0.173 1.00 85.00 135 PHE A N 1
ATOM 1014 C CA . PHE A 1 135 ? -20.491 1.527 -1.331 1.00 85.00 135 PHE A CA 1
ATOM 1015 C C . PHE A 1 135 ? -19.119 1.724 -1.984 1.00 85.00 135 PHE A C 1
ATOM 1017 O O . PHE A 1 135 ? -18.803 2.784 -2.528 1.00 85.00 135 PHE A O 1
ATOM 1024 N N . ARG A 1 136 ? -18.286 0.685 -1.931 1.00 84.56 136 ARG A N 1
ATOM 1025 C CA . ARG A 1 136 ? -17.048 0.613 -2.705 1.00 84.56 136 ARG A CA 1
ATOM 1026 C C . ARG A 1 136 ? -17.338 -0.240 -3.939 1.00 84.56 136 ARG A C 1
ATOM 1028 O O . ARG A 1 136 ? -17.642 -1.420 -3.762 1.00 84.56 136 ARG A O 1
ATOM 1035 N N . PRO A 1 137 ? -17.264 0.311 -5.165 1.00 77.12 137 PRO A N 1
ATOM 1036 C CA . PRO A 1 137 ? -17.444 -0.506 -6.353 1.00 77.12 137 PRO A CA 1
ATOM 1037 C C . PRO A 1 137 ? -16.404 -1.627 -6.349 1.00 77.12 137 PRO A C 1
ATOM 1039 O O . PRO A 1 137 ? -15.259 -1.424 -5.931 1.00 77.12 137 PRO A O 1
ATOM 1042 N N . GLY A 1 138 ? -16.810 -2.814 -6.805 1.00 73.44 138 GLY A N 1
ATOM 1043 C CA . GLY A 1 138 ? -15.881 -3.918 -7.001 1.00 73.44 138 GLY A CA 1
ATOM 1044 C C . GLY A 1 138 ? -14.697 -3.445 -7.842 1.00 73.44 138 GLY A C 1
ATOM 1045 O O . GLY A 1 138 ? -14.872 -2.738 -8.837 1.00 73.44 138 GLY A O 1
ATOM 1046 N N . ARG A 1 139 ? -13.477 -3.792 -7.427 1.00 69.62 139 ARG A N 1
ATOM 1047 C CA . ARG A 1 139 ? -12.289 -3.490 -8.227 1.00 69.62 139 ARG A CA 1
ATOM 1048 C C . ARG A 1 139 ? -12.437 -4.200 -9.574 1.00 69.62 139 ARG A C 1
ATOM 1050 O O . ARG A 1 139 ? -12.820 -5.369 -9.602 1.00 69.62 139 ARG A O 1
ATOM 1057 N N . ALA A 1 140 ? -12.112 -3.514 -10.670 1.00 66.50 140 ALA A N 1
ATOM 1058 C CA . ALA A 1 140 ? -11.977 -4.167 -11.967 1.00 66.50 140 ALA A CA 1
ATOM 1059 C C . ALA A 1 140 ? -11.067 -5.402 -11.832 1.00 66.50 140 ALA A C 1
ATOM 1061 O O . ALA A 1 140 ? -10.084 -5.370 -11.081 1.00 66.50 140 ALA A O 1
ATOM 1062 N N . GLY A 1 141 ? -11.410 -6.489 -12.529 1.00 68.25 141 GLY A N 1
ATOM 1063 C CA . GLY A 1 141 ? -10.588 -7.697 -12.549 1.00 68.25 141 GLY A CA 1
ATOM 1064 C C . GLY A 1 141 ? -9.139 -7.353 -12.900 1.00 68.25 141 GLY A C 1
ATOM 1065 O O . GLY A 1 141 ? -8.889 -6.536 -13.784 1.00 68.25 141 GLY A O 1
ATOM 1066 N N . GLY A 1 142 ? -8.185 -7.930 -12.170 1.00 75.75 142 GLY A N 1
ATOM 1067 C CA . GLY A 1 142 ? -6.761 -7.651 -12.336 1.00 75.75 142 GLY A CA 1
ATOM 1068 C C . GLY A 1 142 ? -5.955 -8.932 -12.493 1.00 75.75 142 GLY A C 1
ATOM 1069 O O . GLY A 1 142 ? -6.286 -9.960 -11.905 1.00 75.75 142 GLY A O 1
ATOM 1070 N N . VAL A 1 143 ? -4.875 -8.861 -13.267 1.00 78.38 143 VAL A N 1
ATOM 1071 C CA . VAL A 1 143 ? -3.914 -9.959 -13.402 1.00 78.38 143 VAL A CA 1
ATOM 1072 C C . VAL A 1 143 ? -2.883 -9.842 -12.285 1.00 78.38 143 VAL A C 1
ATOM 1074 O O . VAL A 1 143 ? -2.210 -8.821 -12.154 1.00 78.38 143 VAL A O 1
ATOM 1077 N N . THR A 1 144 ? -2.751 -10.889 -11.471 1.00 84.06 144 THR A N 1
ATOM 1078 C CA . THR A 1 144 ? -1.666 -11.004 -10.487 1.00 84.06 144 THR A CA 1
ATOM 1079 C C . THR A 1 144 ? -0.596 -11.934 -11.041 1.00 84.06 144 THR A C 1
ATOM 1081 O O . THR A 1 144 ? -0.871 -13.096 -11.325 1.00 84.06 144 THR A O 1
ATOM 1084 N N . VAL A 1 145 ? 0.633 -11.432 -11.177 1.00 84.62 145 VAL A N 1
ATOM 1085 C CA . VAL A 1 145 ? 1.783 -12.233 -11.613 1.00 84.62 145 VAL A CA 1
ATOM 1086 C C . VAL A 1 145 ? 2.555 -12.706 -10.386 1.00 84.62 145 VAL A C 1
ATOM 1088 O O . VAL A 1 145 ? 3.241 -11.930 -9.716 1.00 84.62 145 VAL A O 1
ATOM 1091 N N . THR A 1 146 ? 2.465 -14.000 -10.090 1.00 85.69 146 THR A N 1
ATOM 1092 C CA . THR A 1 146 ? 3.256 -14.641 -9.036 1.00 85.69 146 THR A CA 1
ATOM 1093 C C . THR A 1 146 ? 4.406 -15.411 -9.670 1.00 85.69 146 THR A C 1
ATOM 1095 O O . THR A 1 146 ? 4.204 -16.410 -10.350 1.00 85.69 146 THR A O 1
ATOM 1098 N N . LEU A 1 147 ? 5.635 -14.949 -9.440 1.00 83.88 147 LEU A N 1
ATOM 1099 C CA . LEU A 1 147 ? 6.826 -15.668 -9.890 1.00 83.88 147 LEU A CA 1
ATOM 1100 C C . LEU A 1 147 ? 7.025 -16.947 -9.070 1.00 83.88 147 LEU A C 1
ATOM 1102 O O . LEU A 1 147 ? 6.813 -16.951 -7.855 1.00 83.88 147 LEU A O 1
ATOM 1106 N N . GLY A 1 148 ? 7.519 -18.002 -9.721 1.00 80.44 148 GLY A N 1
ATOM 1107 C CA . GLY A 1 148 ? 7.976 -19.207 -9.031 1.00 80.44 148 GLY A CA 1
ATOM 1108 C C . GLY A 1 148 ? 9.049 -18.896 -7.979 1.00 80.44 148 GLY A C 1
ATOM 1109 O O . GLY A 1 148 ? 9.787 -17.909 -8.075 1.00 80.44 148 GLY A O 1
ATOM 1110 N N . ARG A 1 149 ? 9.153 -19.746 -6.952 1.00 74.56 149 ARG A N 1
ATOM 1111 C CA . ARG A 1 149 ? 10.106 -19.559 -5.847 1.00 74.56 149 ARG A CA 1
ATOM 1112 C C . ARG A 1 149 ? 11.541 -19.403 -6.374 1.00 74.56 149 ARG A C 1
ATOM 1114 O O . ARG A 1 149 ? 12.000 -20.208 -7.179 1.00 74.56 149 ARG A O 1
ATOM 1121 N N . GLY A 1 150 ? 12.240 -18.361 -5.919 1.00 71.12 150 GLY A N 1
ATOM 1122 C CA . GLY A 1 150 ? 13.636 -18.074 -6.278 1.00 71.12 150 GLY A CA 1
ATOM 1123 C C . GLY A 1 150 ? 13.859 -17.597 -7.717 1.00 71.12 150 GLY A C 1
ATOM 1124 O O . GLY A 1 150 ? 14.987 -17.286 -8.078 1.00 71.12 150 GLY A O 1
ATOM 1125 N N . VAL A 1 151 ? 12.817 -17.498 -8.553 1.00 76.81 151 VAL A N 1
ATOM 1126 C CA . VAL A 1 151 ? 12.948 -17.079 -9.960 1.00 76.81 151 VAL A CA 1
ATOM 1127 C C . VAL A 1 151 ? 13.446 -15.640 -10.089 1.00 76.81 151 VAL A C 1
ATOM 1129 O O . VAL A 1 151 ? 14.268 -15.355 -10.955 1.00 76.81 151 VAL A O 1
ATOM 1132 N N . ALA A 1 152 ? 12.988 -14.744 -9.214 1.00 67.75 152 ALA A N 1
ATOM 1133 C CA . ALA A 1 152 ? 13.444 -13.354 -9.196 1.00 67.75 152 ALA A CA 1
ATOM 1134 C C . ALA A 1 152 ? 14.938 -13.224 -8.840 1.00 67.75 152 ALA A C 1
ATOM 1136 O O . ALA A 1 152 ? 15.592 -12.276 -9.269 1.00 67.75 152 ALA A O 1
ATOM 1137 N N . ASP A 1 153 ? 15.470 -14.192 -8.090 1.00 67.50 153 ASP A N 1
ATOM 1138 C CA . ASP A 1 153 ? 16.839 -14.193 -7.566 1.00 67.50 153 ASP A CA 1
ATOM 1139 C C . ASP A 1 153 ? 17.821 -14.961 -8.453 1.00 67.50 153 ASP A C 1
ATOM 1141 O O . ASP A 1 153 ? 19.030 -14.911 -8.232 1.00 67.50 153 ASP A O 1
ATOM 1145 N N . ARG A 1 154 ? 17.327 -15.652 -9.487 1.00 73.00 154 ARG A N 1
ATOM 1146 C CA . ARG A 1 154 ? 18.188 -16.316 -10.468 1.00 73.00 154 ARG A CA 1
ATOM 1147 C C . ARG A 1 154 ? 18.979 -15.297 -11.282 1.00 73.00 154 ARG A C 1
ATOM 1149 O O . ARG A 1 154 ? 18.497 -14.208 -11.612 1.00 73.00 154 ARG A O 1
ATOM 1156 N N . ALA A 1 155 ? 20.179 -15.704 -11.685 1.00 60.41 155 ALA A N 1
ATOM 1157 C CA . ALA A 1 155 ? 20.984 -15.003 -12.673 1.00 60.41 155 ALA A CA 1
ATOM 1158 C C . ALA A 1 155 ? 20.362 -15.163 -14.075 1.00 60.41 155 ALA A C 1
ATOM 1160 O O . ALA A 1 155 ? 20.756 -16.013 -14.863 1.00 60.41 155 ALA A O 1
ATOM 1161 N N . TRP A 1 156 ? 19.352 -14.353 -14.385 1.00 70.31 156 TRP A N 1
ATOM 1162 C CA . TRP A 1 156 ? 18.922 -14.107 -15.760 1.00 70.31 156 TRP A CA 1
ATOM 1163 C C . TRP A 1 156 ? 19.994 -13.319 -16.503 1.00 70.31 156 TRP A C 1
ATOM 1165 O O . TRP A 1 156 ? 20.443 -12.279 -16.002 1.00 70.31 156 TRP A O 1
ATOM 1175 N N . SER A 1 157 ? 20.375 -13.807 -17.684 1.00 65.19 157 SER A N 1
ATOM 1176 C CA . SER A 1 157 ? 21.306 -13.113 -18.573 1.00 65.19 157 SER A CA 1
ATOM 1177 C C . SER A 1 157 ? 20.707 -11.785 -19.049 1.00 65.19 157 SER A C 1
ATOM 1179 O O . SER A 1 157 ? 19.498 -11.695 -19.285 1.00 65.19 157 SER A O 1
ATOM 1181 N N . ALA A 1 158 ? 21.544 -10.761 -19.230 1.00 64.25 158 ALA A N 1
ATOM 1182 C CA . ALA A 1 158 ? 21.109 -9.495 -19.820 1.00 64.25 158 ALA A CA 1
ATOM 1183 C C . ALA A 1 158 ? 20.462 -9.720 -21.199 1.00 64.25 158 ALA A C 1
ATOM 1185 O O . ALA A 1 158 ? 19.416 -9.149 -21.478 1.00 64.25 158 ALA A O 1
ATOM 1186 N N . ALA A 1 159 ? 20.998 -10.652 -21.996 1.00 69.19 159 ALA A N 1
ATOM 1187 C CA . ALA A 1 159 ? 20.456 -11.032 -23.301 1.00 69.19 159 ALA A CA 1
ATOM 1188 C C . ALA A 1 159 ? 19.001 -11.536 -23.246 1.00 69.19 159 ALA A C 1
ATOM 1190 O O . ALA A 1 159 ? 18.226 -11.258 -24.152 1.00 69.19 159 ALA A O 1
ATOM 1191 N N . SER A 1 160 ? 18.603 -12.234 -22.176 1.00 74.12 160 SER A N 1
ATOM 1192 C CA . SER A 1 160 ? 17.232 -12.752 -22.031 1.00 74.12 160 SER A CA 1
ATOM 1193 C C . SER A 1 160 ? 16.194 -11.710 -21.604 1.00 74.12 160 SER A C 1
ATOM 1195 O O . SER A 1 160 ? 15.006 -11.921 -21.819 1.00 74.12 160 SER A O 1
ATOM 1197 N N . LEU A 1 161 ? 16.619 -10.601 -20.989 1.00 78.81 161 LEU A N 1
ATOM 1198 C CA . LEU A 1 161 ? 15.716 -9.552 -20.493 1.00 78.81 161 LEU A CA 1
ATOM 1199 C C . LEU A 1 161 ? 15.785 -8.261 -21.318 1.00 78.81 161 LEU A C 1
ATOM 1201 O O . LEU A 1 161 ? 14.844 -7.473 -21.281 1.00 78.81 161 LEU A O 1
ATOM 1205 N N . ALA A 1 162 ? 16.874 -8.049 -22.062 1.00 80.19 162 ALA A N 1
ATOM 1206 C CA . ALA A 1 162 ? 17.097 -6.854 -22.868 1.00 80.19 162 ALA A CA 1
ATOM 1207 C C . ALA A 1 162 ? 15.988 -6.587 -23.900 1.00 80.19 162 ALA A C 1
ATOM 1209 O O . ALA A 1 162 ? 15.567 -5.439 -23.966 1.00 80.19 162 ALA A O 1
ATOM 1210 N N . PRO A 1 163 ? 15.448 -7.577 -24.643 1.00 79.56 163 PRO A N 1
ATOM 1211 C CA . PRO A 1 163 ? 14.380 -7.307 -25.609 1.00 79.56 163 PRO A CA 1
ATOM 1212 C C . PRO A 1 163 ? 13.133 -6.707 -24.947 1.00 79.56 163 PRO A C 1
ATOM 1214 O O . PRO A 1 163 ? 12.625 -5.685 -25.392 1.00 79.56 163 PRO A O 1
ATOM 1217 N N . VAL A 1 164 ? 12.710 -7.286 -23.818 1.00 81.94 164 VAL A N 1
ATOM 1218 C CA . VAL A 1 164 ? 11.549 -6.823 -23.042 1.00 81.94 164 VAL A CA 1
ATOM 1219 C C . VAL A 1 164 ? 11.813 -5.453 -22.411 1.00 81.94 164 VAL A C 1
ATOM 1221 O O . VAL A 1 164 ? 10.925 -4.610 -22.362 1.00 81.94 164 VAL A O 1
ATOM 1224 N N . ALA A 1 165 ? 13.039 -5.210 -21.940 1.00 80.94 165 ALA A N 1
ATOM 1225 C CA . ALA A 1 165 ? 13.424 -3.917 -21.381 1.00 80.94 165 ALA A CA 1
ATOM 1226 C C . ALA A 1 165 ? 13.474 -2.805 -22.444 1.00 80.94 165 ALA A C 1
ATOM 1228 O O . ALA A 1 165 ? 13.077 -1.682 -22.153 1.00 80.94 165 ALA A O 1
ATOM 1229 N N . LEU A 1 166 ? 13.943 -3.111 -23.659 1.00 81.88 166 LEU A N 1
ATOM 1230 C CA . LEU A 1 166 ? 13.990 -2.173 -24.784 1.00 81.88 166 LEU A CA 1
ATOM 1231 C C . LEU A 1 166 ? 12.583 -1.806 -25.263 1.00 81.88 166 LEU A C 1
ATOM 1233 O O . LEU A 1 166 ? 12.290 -0.627 -25.435 1.00 81.88 166 LEU A O 1
ATOM 1237 N N . GLU A 1 167 ? 11.705 -2.798 -25.399 1.00 79.62 167 GLU A N 1
ATOM 1238 C CA . GLU A 1 167 ? 10.298 -2.588 -25.753 1.00 79.62 167 GLU A CA 1
ATOM 1239 C C . GLU A 1 167 ? 9.576 -1.738 -24.693 1.00 79.62 167 GLU A C 1
ATOM 1241 O O . GLU A 1 167 ? 8.917 -0.755 -25.023 1.00 79.62 167 GLU A O 1
ATOM 1246 N N . ALA A 1 168 ? 9.793 -2.030 -23.404 1.00 79.94 168 ALA A N 1
ATOM 1247 C CA . ALA A 1 168 ? 9.261 -1.226 -22.301 1.00 79.94 168 ALA A CA 1
ATOM 1248 C C . ALA A 1 168 ? 9.850 0.197 -22.229 1.00 79.94 168 ALA A C 1
ATOM 1250 O O . ALA A 1 168 ? 9.241 1.080 -21.632 1.00 79.94 168 ALA A O 1
ATOM 1251 N N . ALA A 1 169 ? 11.023 0.432 -22.819 1.00 76.94 169 ALA A N 1
ATOM 1252 C CA . ALA A 1 169 ? 11.633 1.755 -22.932 1.00 76.94 169 ALA A CA 1
ATOM 1253 C C . ALA A 1 169 ? 11.182 2.519 -24.195 1.00 76.94 169 ALA A C 1
ATOM 1255 O O . ALA A 1 169 ? 11.663 3.625 -24.433 1.00 76.94 169 ALA A O 1
ATOM 1256 N N . GLY A 1 170 ? 10.286 1.945 -25.009 1.00 68.12 170 GLY A N 1
ATOM 1257 C CA . GLY A 1 170 ? 9.813 2.551 -26.257 1.00 68.12 170 GLY A CA 1
ATOM 1258 C C . GLY A 1 170 ? 10.809 2.458 -27.418 1.00 68.12 170 GLY A C 1
ATOM 1259 O O . GLY A 1 170 ? 10.631 3.133 -28.431 1.00 68.12 170 GLY A O 1
ATOM 1260 N N . ALA A 1 171 ? 11.859 1.635 -27.302 1.00 55.53 171 ALA A N 1
ATOM 1261 C CA . ALA A 1 171 ? 12.761 1.367 -28.415 1.00 55.53 171 ALA A CA 1
ATOM 1262 C C . ALA A 1 171 ? 12.107 0.355 -29.377 1.00 55.53 171 ALA A C 1
ATOM 1264 O O . ALA A 1 171 ? 11.568 -0.655 -28.914 1.00 55.53 171 ALA A O 1
ATOM 1265 N N . PRO A 1 172 ? 12.152 0.574 -30.707 1.00 47.09 172 PRO A N 1
ATOM 1266 C CA . PRO A 1 172 ? 11.580 -0.369 -31.659 1.00 47.09 172 PRO A CA 1
ATOM 1267 C C . PRO A 1 172 ? 12.265 -1.728 -31.498 1.00 47.09 172 PRO A C 1
ATOM 1269 O O . PRO A 1 172 ? 13.493 -1.828 -31.581 1.00 47.09 172 PRO A O 1
ATOM 1272 N N . ALA A 1 173 ? 11.469 -2.773 -31.260 1.00 43.94 173 ALA A N 1
ATOM 1273 C CA . ALA A 1 173 ? 11.954 -4.141 -31.202 1.00 43.94 173 ALA A CA 1
ATOM 1274 C C . ALA A 1 173 ? 12.638 -4.471 -32.536 1.00 43.94 173 ALA A C 1
ATOM 1276 O O . ALA A 1 173 ? 11.989 -4.626 -33.572 1.00 43.94 173 ALA A O 1
ATOM 1277 N N . THR A 1 174 ? 13.968 -4.558 -32.534 1.00 39.53 174 THR A N 1
ATOM 1278 C CA . THR A 1 174 ? 14.709 -5.104 -33.667 1.00 39.53 174 THR A CA 1
ATOM 1279 C C . THR A 1 174 ? 14.451 -6.605 -33.695 1.00 39.53 174 THR A C 1
ATOM 1281 O O . THR A 1 174 ? 15.161 -7.407 -33.093 1.00 39.53 174 THR A O 1
ATOM 1284 N N . HIS A 1 175 ? 13.384 -7.002 -34.387 1.00 39.81 175 HIS A N 1
ATOM 1285 C CA . HIS A 1 175 ? 13.219 -8.372 -34.847 1.00 39.81 175 HIS A CA 1
ATOM 1286 C C . HIS A 1 175 ? 14.264 -8.649 -35.933 1.00 39.81 175 HIS A C 1
ATOM 1288 O O . HIS A 1 175 ? 13.962 -8.637 -37.122 1.00 39.81 175 HIS A O 1
ATOM 1294 N N . THR A 1 176 ? 15.508 -8.905 -35.531 1.00 32.81 176 THR A N 1
ATOM 1295 C CA . THR A 1 176 ? 16.475 -9.567 -36.410 1.00 32.81 176 THR A CA 1
ATOM 1296 C C . THR A 1 176 ? 16.234 -11.067 -36.294 1.00 32.81 176 THR A C 1
ATOM 1298 O O . THR A 1 176 ? 16.787 -11.744 -35.430 1.00 32.81 176 THR A O 1
ATOM 1301 N N . GLY A 1 177 ? 15.315 -11.559 -37.124 1.00 36.09 177 GLY A N 1
ATOM 1302 C CA . GLY A 1 177 ? 15.200 -12.971 -37.460 1.00 36.09 177 GLY A CA 1
ATOM 1303 C C . GLY A 1 177 ? 15.976 -13.270 -38.743 1.00 36.09 177 GLY A C 1
ATOM 1304 O O . GLY A 1 177 ? 15.897 -12.485 -39.687 1.00 36.09 177 GLY A O 1
ATOM 1305 N N . ALA A 1 178 ? 16.620 -14.443 -38.738 1.00 32.53 178 ALA A N 1
ATOM 1306 C CA . ALA A 1 178 ? 17.476 -15.079 -39.752 1.00 32.53 178 ALA A CA 1
ATOM 1307 C C . ALA A 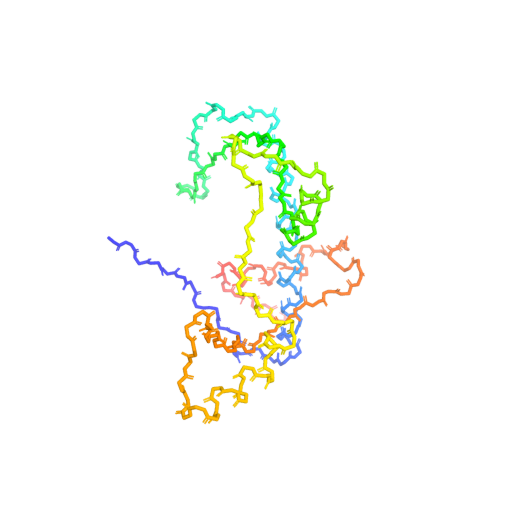1 178 ? 18.962 -14.687 -39.722 1.00 32.53 178 ALA A C 1
ATOM 1309 O O . ALA A 1 178 ? 19.318 -13.563 -40.135 1.00 32.53 178 ALA A O 1
#

pLDDT: mean 81.41, std 14.55, range [32.53, 94.12]